Protein AF-A0A077HKR8-F1 (afdb_monomer_lite)

Radius of gyration: 16.17 Å; chains: 1; bounding box: 42×18×44 Å

Foldseek 3Di:
DDPVLVVVLVLLVVLLVLLVVLLVLLVVLVVDPQPPPCVVVSVVLNVLSVVLNVLSVVLSVCSPDPVCVVCVVVSVVSSVVSVVSSVVSVVSSVCSNCVRVD

pLDDT: mean 82.54, std 11.19, range [49.56, 94.06]

Sequence (102 aa):
MGSEFEEEINGIDTSIQTIEKLRAEVDEAMRGPIRAGLGDMVRELKKNIHLVISDLESLRHKISSSEAESNFTEAREQIALIDKKIEQIKIAVQSIKFSGLE

Secondary structure (DSSP, 8-state):
--HHHHHHHHHHHHHHHHHHHHHHHHHHHTTSTT-GGGHHHHHHHHHHHHHHHHHHHHHHHHHHSTTHHHHHHHHHHHHHHHHHHHHHHHHHHHHHHHTT--

Organism: NCBI:txid401472

Structure (mmCIF, N/CA/C/O backbone):
data_AF-A0A077HKR8-F1
#
_entry.id   AF-A0A077HKR8-F1
#
loop_
_atom_site.group_PDB
_atom_site.id
_atom_site.type_symbol
_atom_site.label_atom_id
_atom_site.label_alt_id
_atom_site.label_comp_id
_atom_site.label_asym_id
_atom_site.label_entity_id
_atom_site.label_seq_id
_atom_site.pdbx_PDB_ins_code
_atom_site.Cartn_x
_atom_site.Cartn_y
_atom_site.Cartn_z
_atom_site.occupancy
_atom_site.B_iso_or_equiv
_atom_site.auth_seq_id
_atom_site.auth_comp_id
_atom_site.auth_asym_id
_atom_site.auth_atom_id
_atom_site.pdbx_PDB_model_num
ATOM 1 N N . MET A 1 1 ? -16.686 5.195 20.712 1.00 54.19 1 MET A N 1
ATOM 2 C CA . MET A 1 1 ? -15.661 5.219 19.651 1.00 54.19 1 MET A CA 1
ATOM 3 C C . MET A 1 1 ? -14.831 6.474 19.861 1.00 54.19 1 MET A C 1
ATOM 5 O O . MET A 1 1 ? -15.364 7.566 19.726 1.00 54.19 1 MET A O 1
ATOM 9 N N . GLY A 1 2 ? -13.633 6.303 20.425 1.00 71.75 2 GLY A N 1
ATOM 10 C CA . GLY A 1 2 ? -12.767 7.388 20.905 1.00 71.75 2 GLY A CA 1
ATOM 11 C C . GLY A 1 2 ? -11.774 7.883 19.849 1.00 71.75 2 GLY A C 1
ATOM 12 O O . GLY A 1 2 ? -11.590 7.228 18.826 1.00 71.75 2 GLY A O 1
ATOM 13 N N . SER A 1 3 ? -11.118 9.012 20.135 1.00 78.50 3 SER A N 1
ATOM 14 C CA . SER A 1 3 ? -10.168 9.712 19.251 1.00 78.50 3 SER A CA 1
ATOM 15 C C . SER A 1 3 ? -9.042 8.831 18.698 1.00 78.50 3 SER A C 1
ATOM 17 O O . SER A 1 3 ? -8.615 9.030 17.569 1.00 78.50 3 SER A O 1
ATOM 19 N N . GLU A 1 4 ? -8.605 7.817 19.448 1.00 79.06 4 GLU A N 1
ATOM 20 C CA . GLU A 1 4 ? -7.538 6.895 19.024 1.00 79.06 4 GLU A CA 1
ATOM 21 C C . GLU A 1 4 ? -7.924 6.041 17.802 1.00 79.06 4 GLU A C 1
ATOM 23 O O . GLU A 1 4 ? -7.070 5.704 16.989 1.00 79.06 4 GLU A O 1
ATOM 28 N N . PHE A 1 5 ? -9.208 5.700 17.632 1.00 79.06 5 PHE A N 1
ATOM 29 C CA . PHE A 1 5 ? -9.662 4.960 16.447 1.00 79.06 5 PHE A CA 1
ATOM 30 C C . PHE A 1 5 ? -9.683 5.847 15.201 1.00 79.06 5 PHE A C 1
ATOM 32 O O . PHE A 1 5 ? -9.356 5.389 14.108 1.00 79.06 5 PHE A O 1
ATOM 39 N N . GLU A 1 6 ? -10.068 7.114 15.364 1.00 82.88 6 GLU A N 1
ATOM 40 C CA . GLU A 1 6 ? -10.069 8.090 14.273 1.00 82.88 6 GLU A CA 1
ATOM 41 C C . GLU A 1 6 ? -8.642 8.407 13.815 1.00 82.88 6 GLU A C 1
ATOM 43 O O . GLU A 1 6 ? -8.391 8.461 12.612 1.00 82.88 6 GLU A O 1
ATOM 48 N N . GLU A 1 7 ? -7.697 8.558 14.748 1.00 85.12 7 GLU A N 1
ATOM 49 C CA . GLU A 1 7 ? -6.270 8.716 14.436 1.00 85.12 7 GLU A CA 1
ATOM 50 C C . GLU A 1 7 ? -5.739 7.542 13.601 1.00 85.12 7 GLU A C 1
ATOM 52 O O . GLU A 1 7 ? -5.072 7.762 12.587 1.00 85.12 7 GLU A O 1
ATOM 57 N N . GLU A 1 8 ? -6.136 6.313 13.928 1.00 84.12 8 GLU A N 1
ATOM 58 C CA . GLU A 1 8 ? -5.633 5.121 13.241 1.00 84.12 8 GLU A CA 1
ATOM 59 C C . GLU A 1 8 ? -6.229 4.937 11.848 1.00 84.12 8 GLU A C 1
ATOM 61 O O . GLU A 1 8 ? -5.519 4.566 10.910 1.00 84.12 8 GLU A O 1
ATOM 66 N N . ILE A 1 9 ? -7.514 5.253 11.679 1.00 85.62 9 ILE A N 1
ATOM 67 C CA . ILE A 1 9 ? -8.145 5.295 10.356 1.00 85.62 9 ILE A CA 1
ATOM 68 C C . ILE A 1 9 ? -7.469 6.367 9.489 1.00 85.62 9 ILE A C 1
ATOM 70 O O . ILE A 1 9 ? -7.133 6.094 8.335 1.00 85.62 9 ILE A O 1
ATOM 74 N N . ASN A 1 10 ? -7.189 7.548 10.048 1.00 87.81 10 ASN A N 1
ATOM 75 C CA . ASN A 1 10 ? -6.471 8.612 9.342 1.00 87.81 10 ASN A CA 1
ATOM 76 C C . ASN A 1 10 ? -5.035 8.194 8.969 1.00 87.81 10 ASN A C 1
ATOM 78 O O . ASN A 1 10 ? -4.548 8.531 7.884 1.00 87.81 10 ASN A O 1
ATOM 82 N N . GLY A 1 11 ? -4.361 7.439 9.842 1.00 88.06 11 GLY A N 1
ATOM 83 C CA . GLY A 1 11 ? -3.053 6.844 9.572 1.00 88.06 11 GLY A CA 1
ATOM 84 C C . GLY A 1 11 ? -3.097 5.878 8.387 1.00 88.06 11 GLY A C 1
ATOM 85 O O . GLY A 1 11 ? -2.314 6.018 7.447 1.00 88.06 11 GLY A O 1
ATOM 86 N N . ILE A 1 12 ? -4.071 4.962 8.370 1.00 88.50 12 ILE A N 1
ATOM 87 C CA . ILE A 1 12 ? -4.283 4.029 7.253 1.00 88.50 12 ILE A CA 1
ATOM 88 C C . ILE A 1 12 ? -4.565 4.777 5.949 1.00 88.50 12 ILE A C 1
ATOM 90 O O . ILE A 1 12 ? -3.937 4.478 4.932 1.00 88.50 12 ILE A O 1
ATOM 94 N N . ASP A 1 13 ? -5.454 5.771 5.971 1.00 90.44 13 ASP A N 1
ATOM 95 C CA . ASP A 1 13 ? -5.784 6.570 4.788 1.00 90.44 13 ASP A CA 1
ATOM 96 C C . ASP A 1 13 ? -4.538 7.302 4.245 1.00 90.44 13 ASP A C 1
ATOM 98 O O . ASP A 1 13 ? -4.314 7.356 3.032 1.00 90.44 13 ASP A O 1
ATOM 102 N N . THR A 1 14 ? -3.660 7.787 5.129 1.00 91.31 14 THR A N 1
ATOM 103 C CA . THR A 1 14 ? -2.370 8.391 4.752 1.00 91.31 14 THR A CA 1
ATOM 104 C C . THR A 1 14 ? -1.420 7.375 4.108 1.00 91.31 14 THR A C 1
ATOM 106 O O . THR A 1 14 ? -0.768 7.674 3.095 1.00 91.31 14 THR A O 1
ATOM 109 N N . SER A 1 15 ? -1.347 6.158 4.650 1.00 90.81 15 SER A N 1
ATOM 110 C CA . SER A 1 15 ? -0.539 5.074 4.083 1.00 90.81 15 SER A CA 1
ATOM 111 C C . SER A 1 15 ? -1.066 4.629 2.713 1.00 90.81 15 SER A C 1
ATOM 113 O O . SER A 1 15 ? -0.261 4.437 1.797 1.00 90.81 15 SER A O 1
ATOM 115 N N . ILE A 1 16 ? -2.393 4.581 2.513 1.00 91.38 16 ILE A N 1
ATOM 116 C CA . ILE A 1 16 ? -3.028 4.317 1.207 1.00 91.38 16 ILE A CA 1
ATOM 117 C C . ILE A 1 16 ? -2.616 5.387 0.187 1.00 91.38 16 ILE A C 1
ATOM 119 O O . ILE A 1 16 ? -2.090 5.066 -0.880 1.00 91.38 16 ILE A O 1
ATOM 123 N N . GLN A 1 17 ? -2.757 6.670 0.528 1.00 92.31 17 GLN A N 1
ATOM 124 C CA . GLN A 1 17 ? -2.348 7.759 -0.368 1.00 92.31 17 GLN A CA 1
ATOM 125 C C . GLN A 1 17 ? -0.856 7.694 -0.723 1.00 92.31 17 GLN A C 1
ATOM 127 O O . GLN A 1 17 ? -0.457 8.012 -1.845 1.00 92.31 17 GLN A O 1
ATOM 132 N N . THR A 1 18 ? -0.012 7.295 0.230 1.00 93.31 18 THR A N 1
ATOM 133 C CA . THR A 1 18 ? 1.431 7.158 0.008 1.00 93.31 18 THR A CA 1
ATOM 134 C C . THR A 1 18 ? 1.735 6.037 -0.980 1.00 93.31 18 THR A C 1
ATOM 136 O O . THR A 1 18 ? 2.499 6.243 -1.926 1.00 93.31 18 THR A O 1
ATOM 139 N N . ILE A 1 19 ? 1.132 4.860 -0.802 1.00 92.62 19 ILE A N 1
ATOM 140 C CA . ILE A 1 19 ? 1.395 3.712 -1.674 1.00 92.62 19 ILE A CA 1
ATOM 141 C C . ILE A 1 19 ? 0.816 3.911 -3.084 1.00 92.62 19 ILE A C 1
ATOM 143 O O . ILE A 1 19 ? 1.433 3.491 -4.064 1.00 92.62 19 ILE A O 1
ATOM 147 N N . GLU A 1 20 ? -0.303 4.626 -3.221 1.00 92.50 20 GLU A N 1
ATOM 148 C CA . GLU A 1 20 ? -0.852 5.009 -4.526 1.00 92.50 20 GLU A CA 1
ATOM 149 C C . GLU A 1 20 ? 0.061 5.975 -5.289 1.00 92.50 20 GLU A C 1
ATOM 151 O O . GLU A 1 20 ? 0.267 5.805 -6.494 1.00 92.50 20 GLU A O 1
ATOM 156 N N . LYS A 1 21 ? 0.680 6.944 -4.600 1.00 93.44 21 LYS A N 1
ATOM 157 C CA . LYS A 1 21 ? 1.703 7.809 -5.213 1.00 93.44 21 LYS A CA 1
ATOM 158 C C . LYS A 1 21 ? 2.894 6.989 -5.705 1.00 93.44 21 LYS A C 1
ATOM 160 O O . LYS A 1 21 ? 3.316 7.155 -6.846 1.00 93.44 21 LYS A O 1
ATOM 165 N N . LEU A 1 22 ? 3.382 6.044 -4.897 1.00 91.69 22 LEU A N 1
ATOM 166 C CA . LEU A 1 22 ? 4.476 5.151 -5.297 1.00 91.69 22 LEU A CA 1
ATOM 167 C C . LEU A 1 22 ? 4.101 4.292 -6.508 1.00 91.69 22 LEU A C 1
ATOM 169 O O . LEU A 1 22 ? 4.915 4.114 -7.410 1.00 91.69 22 LEU A O 1
ATOM 173 N N . ARG A 1 23 ? 2.857 3.808 -6.581 1.00 91.81 23 ARG A N 1
ATOM 174 C CA . ARG A 1 23 ? 2.341 3.100 -7.759 1.00 91.81 23 ARG A CA 1
ATOM 175 C C . ARG A 1 23 ? 2.430 3.957 -9.020 1.00 91.81 23 ARG A C 1
ATOM 177 O O . ARG A 1 23 ? 2.929 3.475 -10.036 1.00 91.81 23 ARG A O 1
ATOM 184 N N . ALA A 1 24 ? 1.979 5.209 -8.947 1.00 90.44 24 ALA A N 1
ATOM 185 C CA . ALA A 1 24 ? 2.056 6.142 -10.067 1.00 90.44 24 ALA A CA 1
ATOM 186 C C . ALA A 1 24 ? 3.513 6.397 -10.484 1.00 90.44 24 ALA A C 1
ATOM 188 O O . ALA A 1 24 ? 3.827 6.340 -11.669 1.00 90.44 24 ALA A O 1
ATOM 189 N N . GLU A 1 25 ? 4.421 6.570 -9.521 1.00 88.31 25 GLU A N 1
ATOM 190 C CA . GLU A 1 25 ? 5.852 6.739 -9.790 1.00 88.31 25 GLU A CA 1
ATOM 191 C C . GLU A 1 25 ? 6.474 5.525 -10.501 1.00 88.31 25 GLU A C 1
ATOM 193 O O . GLU A 1 25 ? 7.299 5.695 -11.402 1.00 88.31 25 GLU A O 1
ATOM 198 N N . VAL A 1 26 ? 6.080 4.301 -10.132 1.00 86.44 26 VAL A N 1
ATOM 199 C CA . VAL A 1 26 ? 6.506 3.069 -10.821 1.00 86.44 26 VAL A CA 1
ATOM 200 C C . VAL A 1 26 ? 5.967 3.022 -12.249 1.00 86.44 26 VAL A C 1
ATOM 202 O O . VAL A 1 26 ? 6.692 2.652 -13.176 1.00 86.44 26 VAL A O 1
ATOM 205 N N . ASP A 1 27 ? 4.700 3.388 -12.444 1.00 86.25 27 ASP A N 1
ATOM 206 C CA . ASP A 1 27 ? 4.079 3.431 -13.767 1.00 86.25 27 ASP A CA 1
ATOM 207 C C . ASP A 1 27 ? 4.738 4.478 -14.675 1.00 86.25 27 ASP A C 1
ATOM 209 O O . ASP A 1 27 ? 4.988 4.197 -15.849 1.00 86.25 27 ASP A O 1
ATOM 213 N N . GLU A 1 28 ? 5.073 5.653 -14.141 1.00 84.12 28 GLU A N 1
ATOM 214 C CA . GLU A 1 28 ? 5.802 6.702 -14.858 1.00 84.12 28 GLU A CA 1
ATOM 215 C C . GLU A 1 28 ? 7.224 6.287 -15.203 1.00 84.12 28 GLU A C 1
ATOM 217 O O . GLU A 1 28 ? 7.648 6.461 -16.347 1.00 84.12 28 GLU A O 1
ATOM 222 N N . ALA A 1 29 ? 7.939 5.683 -14.248 1.00 75.38 29 ALA A N 1
ATOM 223 C CA . ALA A 1 29 ? 9.247 5.100 -14.494 1.00 75.38 29 ALA A CA 1
ATOM 224 C C . ALA A 1 29 ? 9.191 4.202 -15.743 1.00 75.38 29 ALA A C 1
ATOM 226 O O . ALA A 1 29 ? 9.957 4.404 -16.683 1.00 75.38 29 ALA A O 1
ATOM 227 N N . MET A 1 30 ? 8.216 3.300 -15.837 1.00 74.06 30 MET A N 1
ATOM 228 C CA . MET A 1 30 ? 8.089 2.359 -16.958 1.00 74.06 30 MET A CA 1
ATOM 229 C C . MET A 1 30 ? 7.794 2.960 -18.333 1.00 74.06 30 MET A C 1
ATOM 231 O O . MET A 1 30 ? 7.916 2.245 -19.325 1.00 74.06 30 MET A O 1
ATOM 235 N N . ARG A 1 31 ? 7.436 4.244 -18.433 1.00 76.25 31 ARG A N 1
ATOM 236 C CA . ARG A 1 31 ? 7.187 4.902 -19.728 1.00 76.25 31 ARG A CA 1
ATOM 237 C C . ARG A 1 31 ? 8.472 5.315 -20.461 1.00 76.25 31 ARG A C 1
ATOM 239 O O . ARG A 1 31 ? 8.394 5.742 -21.608 1.00 76.25 31 ARG A O 1
ATOM 246 N N . GLY A 1 32 ? 9.644 5.199 -19.827 1.00 67.88 32 GLY A N 1
ATOM 247 C CA . GLY A 1 32 ? 10.935 5.567 -20.420 1.00 67.88 32 GLY A CA 1
ATOM 248 C C . GLY A 1 32 ? 11.584 4.469 -21.290 1.00 67.88 32 GLY A C 1
ATOM 249 O O . GLY A 1 32 ? 11.402 3.283 -21.018 1.00 67.88 32 GLY A O 1
ATOM 250 N N .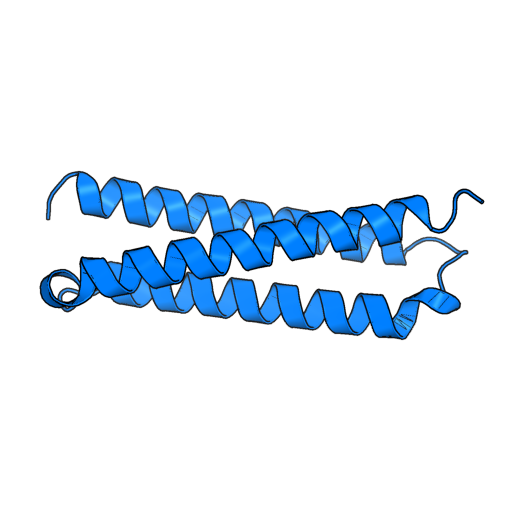 PRO A 1 33 ? 12.411 4.836 -22.292 1.00 61.97 33 PRO A N 1
ATOM 251 C CA . PRO A 1 33 ? 12.995 3.896 -23.262 1.00 61.97 33 PRO A CA 1
ATOM 252 C C . PRO A 1 33 ? 14.080 2.944 -22.703 1.00 61.97 33 PRO A C 1
ATOM 254 O O . PRO A 1 33 ? 14.431 1.976 -23.369 1.00 61.97 33 PRO A O 1
ATOM 257 N N . ILE A 1 34 ? 14.596 3.165 -21.485 1.00 56.91 34 ILE A N 1
ATOM 258 C CA . ILE A 1 34 ? 15.789 2.483 -20.919 1.00 56.91 34 ILE A CA 1
ATOM 259 C C . ILE A 1 34 ? 15.420 1.293 -19.994 1.00 56.91 34 ILE A C 1
ATOM 261 O O . ILE A 1 34 ? 16.143 0.970 -19.061 1.00 56.91 34 ILE A O 1
ATOM 265 N N . ARG A 1 35 ? 14.258 0.635 -20.151 1.00 64.75 35 ARG A N 1
ATOM 266 C CA . ARG A 1 35 ? 13.725 -0.232 -19.061 1.00 64.75 35 ARG A CA 1
ATOM 267 C C . ARG A 1 35 ? 13.450 -1.694 -19.371 1.00 64.75 35 ARG A C 1
ATOM 269 O O . ARG A 1 35 ? 12.942 -2.400 -18.503 1.00 64.75 35 ARG A O 1
ATOM 276 N N . ALA A 1 36 ? 13.859 -2.189 -20.537 1.00 61.25 36 ALA A N 1
ATOM 277 C CA . ALA A 1 36 ? 13.720 -3.609 -20.874 1.00 61.25 36 ALA A CA 1
ATOM 278 C C . ALA A 1 36 ? 14.392 -4.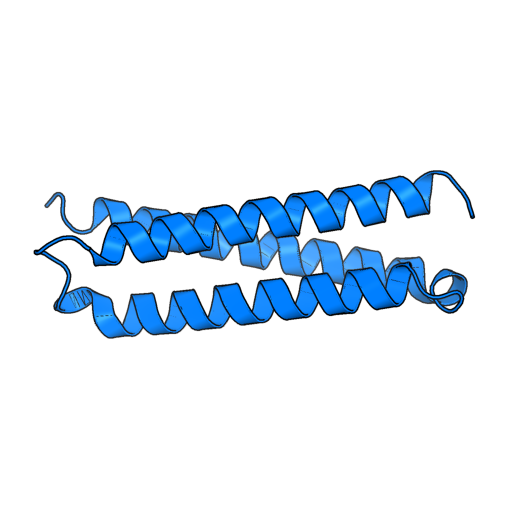548 -19.841 1.00 61.25 36 ALA A C 1
ATOM 280 O O . ALA A 1 36 ? 13.891 -5.644 -19.609 1.00 61.25 36 ALA A O 1
ATOM 281 N N . GLY A 1 37 ? 15.460 -4.098 -19.165 1.00 69.06 37 GLY A N 1
ATOM 282 C CA . GLY A 1 37 ? 16.163 -4.864 -18.124 1.00 69.06 37 GLY A CA 1
ATOM 283 C C . GLY A 1 37 ? 15.531 -4.840 -16.724 1.00 69.06 37 GLY A C 1
ATOM 284 O O . GLY A 1 37 ? 15.936 -5.618 -15.870 1.00 69.06 37 GLY A O 1
ATOM 285 N N . LEU A 1 38 ? 14.533 -3.983 -16.473 1.00 77.12 38 LEU A N 1
ATOM 286 C CA . LEU A 1 38 ? 13.883 -3.837 -15.157 1.00 77.12 38 LEU A CA 1
ATOM 287 C C . LEU A 1 38 ? 12.503 -4.513 -15.089 1.00 77.12 38 LEU A C 1
ATOM 289 O O . LEU A 1 38 ? 11.800 -4.384 -14.088 1.00 77.12 38 LEU A O 1
ATOM 293 N N . GLY A 1 39 ? 12.095 -5.221 -16.148 1.00 79.62 39 GLY A N 1
ATOM 294 C CA . GLY A 1 39 ? 10.735 -5.741 -16.311 1.00 79.62 39 GLY A CA 1
ATOM 295 C C . GLY A 1 39 ? 10.255 -6.634 -15.162 1.00 79.62 39 GLY A C 1
ATOM 296 O O . GLY A 1 39 ? 9.143 -6.437 -14.670 1.00 79.62 39 GLY A O 1
ATOM 297 N N . ASP A 1 40 ? 11.091 -7.568 -14.702 1.00 82.69 40 ASP A N 1
ATOM 298 C CA . ASP A 1 40 ? 10.732 -8.486 -13.613 1.00 82.69 40 ASP A CA 1
ATOM 299 C C . ASP A 1 40 ? 10.702 -7.780 -12.255 1.00 82.69 40 ASP A C 1
ATOM 301 O O . ASP A 1 40 ? 9.721 -7.911 -11.522 1.00 82.69 40 ASP A O 1
ATOM 305 N N . MET A 1 41 ? 11.704 -6.943 -11.968 1.00 83.06 41 MET A N 1
ATOM 306 C CA . MET A 1 41 ? 11.764 -6.143 -10.739 1.00 83.06 41 MET A CA 1
ATOM 307 C C . MET A 1 41 ? 10.549 -5.218 -10.612 1.00 83.06 41 MET A C 1
ATOM 309 O O . MET A 1 41 ? 9.939 -5.110 -9.552 1.00 83.06 41 MET A O 1
ATOM 313 N N . VAL A 1 42 ? 10.144 -4.578 -11.709 1.00 85.44 42 VAL A N 1
ATOM 314 C CA . VAL A 1 42 ? 8.976 -3.695 -11.713 1.00 85.44 42 VAL A CA 1
ATOM 315 C C . VAL A 1 42 ? 7.677 -4.487 -11.597 1.00 85.44 42 VAL A C 1
ATOM 317 O O . VAL A 1 42 ? 6.755 -4.055 -10.905 1.00 85.44 42 VAL A O 1
ATOM 320 N N . ARG A 1 43 ? 7.575 -5.651 -12.247 1.00 86.44 43 ARG A N 1
ATOM 321 C CA . ARG A 1 43 ? 6.402 -6.523 -12.114 1.00 86.44 43 ARG A CA 1
ATOM 322 C C . ARG A 1 43 ? 6.225 -6.984 -10.668 1.00 86.44 43 ARG A C 1
ATOM 324 O O . ARG A 1 43 ? 5.108 -6.940 -10.154 1.00 86.44 43 ARG A O 1
ATOM 331 N N . GLU A 1 44 ? 7.311 -7.383 -10.016 1.00 89.69 44 GLU A N 1
ATOM 332 C CA . GLU A 1 44 ? 7.311 -7.752 -8.603 1.00 89.69 44 GLU A CA 1
ATOM 333 C C . GLU A 1 44 ? 6.947 -6.561 -7.710 1.00 89.69 44 GLU A C 1
ATOM 335 O O . GLU A 1 44 ? 6.069 -6.677 -6.856 1.00 89.69 44 GLU A O 1
ATOM 340 N N . LEU A 1 45 ? 7.515 -5.381 -7.971 1.00 89.62 45 LEU A N 1
ATOM 341 C CA . LEU A 1 45 ? 7.193 -4.168 -7.222 1.00 89.62 45 LEU A CA 1
ATOM 342 C C . LEU A 1 45 ? 5.712 -3.785 -7.340 1.00 89.62 45 LEU A C 1
ATOM 344 O O . LEU A 1 45 ? 5.074 -3.477 -6.336 1.00 89.62 45 LEU A O 1
ATOM 348 N N . LYS A 1 46 ? 5.130 -3.872 -8.541 1.00 90.38 46 LYS A N 1
ATOM 349 C CA . LYS A 1 46 ? 3.692 -3.646 -8.762 1.00 90.38 46 LYS A CA 1
ATOM 350 C C . LYS A 1 46 ? 2.829 -4.639 -7.991 1.00 90.38 46 LYS A C 1
ATOM 352 O O . LYS A 1 46 ? 1.814 -4.244 -7.421 1.00 90.38 46 LYS A O 1
ATOM 357 N N . LYS A 1 47 ? 3.233 -5.912 -7.950 1.00 92.44 47 LYS A N 1
ATOM 358 C CA . LYS A 1 47 ? 2.552 -6.936 -7.150 1.00 92.44 47 LYS A CA 1
ATOM 359 C C . LYS A 1 47 ? 2.611 -6.589 -5.660 1.00 92.44 47 LYS A C 1
ATOM 361 O O . LYS A 1 47 ? 1.579 -6.629 -5.002 1.00 92.44 47 LYS A O 1
ATOM 366 N N . ASN A 1 48 ? 3.776 -6.196 -5.148 1.00 92.81 48 ASN A N 1
ATOM 367 C CA . ASN A 1 48 ? 3.950 -5.832 -3.739 1.00 92.81 48 ASN A CA 1
ATOM 368 C C . ASN A 1 48 ? 3.124 -4.597 -3.356 1.00 92.81 48 ASN A C 1
ATOM 370 O O . ASN A 1 48 ? 2.446 -4.611 -2.334 1.00 92.81 48 ASN A O 1
ATOM 374 N N . ILE A 1 49 ? 3.107 -3.571 -4.211 1.00 92.50 49 ILE A N 1
ATOM 375 C CA . ILE A 1 49 ? 2.248 -2.387 -4.068 1.00 92.50 49 ILE A CA 1
ATOM 376 C C . ILE A 1 49 ? 0.769 -2.786 -4.000 1.00 92.50 49 ILE A C 1
ATOM 378 O O . ILE A 1 49 ? 0.049 -2.323 -3.121 1.00 92.50 49 ILE A O 1
ATOM 382 N N . HIS A 1 50 ? 0.314 -3.665 -4.897 1.00 93.19 50 HIS A N 1
ATOM 383 C CA . HIS A 1 50 ? -1.076 -4.120 -4.911 1.00 93.19 50 HIS A CA 1
ATOM 384 C C . HIS A 1 50 ? -1.454 -4.888 -3.638 1.00 93.19 50 HIS A C 1
ATOM 386 O O . HIS A 1 50 ? -2.520 -4.648 -3.077 1.00 93.19 50 HIS A O 1
ATOM 392 N N . LEU A 1 51 ? -0.568 -5.765 -3.155 1.00 93.81 51 LEU A N 1
ATOM 393 C CA . LEU A 1 51 ? -0.773 -6.483 -1.895 1.00 93.81 51 LEU A CA 1
ATOM 394 C C . LEU A 1 51 ? -0.861 -5.520 -0.706 1.00 93.81 51 LEU A C 1
ATOM 396 O O . LEU A 1 51 ? -1.743 -5.676 0.126 1.00 93.81 51 LEU A O 1
ATOM 400 N N . VAL A 1 52 ? -0.003 -4.497 -0.651 1.00 93.75 52 VAL A N 1
ATOM 401 C CA . VAL A 1 52 ? -0.043 -3.485 0.417 1.00 93.75 52 VAL A CA 1
ATOM 402 C C . VAL A 1 52 ? -1.344 -2.681 0.396 1.00 93.75 52 VAL A C 1
ATOM 404 O O . VAL A 1 52 ? -1.924 -2.461 1.454 1.00 93.75 52 VAL A O 1
ATOM 407 N N . ILE A 1 53 ? -1.832 -2.275 -0.782 1.00 92.94 53 ILE A N 1
ATOM 408 C CA . ILE A 1 53 ? -3.133 -1.594 -0.904 1.00 92.94 53 ILE A CA 1
ATOM 409 C C . ILE A 1 53 ? -4.251 -2.499 -0.373 1.00 92.94 53 ILE A C 1
ATOM 411 O O . ILE A 1 53 ? -5.042 -2.068 0.460 1.00 92.94 53 ILE A O 1
ATOM 415 N N . SER A 1 54 ? -4.269 -3.767 -0.790 1.00 92.75 54 SER A N 1
ATOM 416 C CA . SER A 1 54 ? -5.273 -4.729 -0.330 1.00 92.75 54 SER A CA 1
ATOM 417 C C . SER A 1 54 ? -5.208 -4.976 1.183 1.00 92.75 54 SER A C 1
ATOM 419 O O . SER A 1 54 ? -6.256 -5.095 1.819 1.00 92.75 54 SER A O 1
ATOM 421 N N . ASP A 1 55 ? -4.004 -5.056 1.763 1.00 92.19 55 ASP A N 1
ATOM 422 C CA . ASP A 1 55 ? -3.801 -5.205 3.209 1.00 92.19 55 ASP A CA 1
ATOM 423 C C . ASP A 1 55 ? -4.366 -3.980 3.958 1.00 92.19 55 ASP A C 1
ATOM 425 O O . ASP A 1 55 ? -5.093 -4.143 4.938 1.00 92.19 55 ASP A O 1
ATOM 429 N N . LEU A 1 56 ? -4.095 -2.760 3.471 1.00 91.31 56 LEU A N 1
ATOM 430 C CA . LEU A 1 56 ? -4.587 -1.508 4.063 1.00 91.31 56 LEU A CA 1
ATOM 431 C C . LEU A 1 56 ? -6.108 -1.370 3.971 1.00 91.31 56 LEU A C 1
ATOM 433 O O . LEU A 1 56 ? -6.742 -0.993 4.952 1.00 91.31 56 LEU A O 1
ATOM 437 N N . GLU A 1 57 ? -6.712 -1.695 2.828 1.00 91.38 57 GLU A N 1
ATOM 438 C CA . GLU A 1 57 ? -8.170 -1.654 2.652 1.00 91.38 57 GLU A CA 1
ATOM 439 C C . GLU A 1 57 ? -8.879 -2.657 3.571 1.00 91.38 57 GLU A C 1
ATOM 441 O O . GLU A 1 57 ? -9.874 -2.323 4.220 1.00 91.38 57 GLU A O 1
ATOM 446 N N . SER A 1 58 ? -8.335 -3.874 3.674 1.00 89.75 58 SER A N 1
ATOM 447 C CA . SER A 1 58 ? -8.829 -4.905 4.590 1.00 89.75 58 SER A CA 1
ATOM 448 C C . SER A 1 58 ? -8.735 -4.442 6.043 1.00 89.75 58 SER A C 1
ATOM 450 O O . SER A 1 58 ? -9.690 -4.575 6.811 1.00 89.75 58 SER A O 1
ATOM 452 N N . LEU A 1 59 ? -7.610 -3.830 6.415 1.00 88.06 59 LEU A N 1
ATOM 453 C CA . LEU A 1 59 ? -7.384 -3.304 7.754 1.00 88.06 59 LEU A CA 1
ATOM 454 C C . LEU A 1 59 ? -8.324 -2.141 8.081 1.00 88.06 59 LEU A C 1
ATOM 456 O O . LEU A 1 59 ? -8.948 -2.133 9.140 1.00 88.06 59 LEU A O 1
ATOM 460 N N . ARG A 1 60 ? -8.510 -1.215 7.136 1.00 88.12 60 ARG A N 1
ATOM 461 C CA . ARG A 1 60 ? -9.474 -0.116 7.238 1.00 88.12 60 ARG A CA 1
ATOM 462 C C . ARG A 1 60 ? -10.883 -0.640 7.482 1.00 88.12 60 ARG A C 1
ATOM 464 O O . ARG A 1 60 ? -11.576 -0.144 8.367 1.00 88.12 60 ARG A O 1
ATOM 471 N N . HIS A 1 61 ? -11.300 -1.659 6.729 1.00 87.00 61 HIS A N 1
ATOM 472 C CA . HIS A 1 61 ? -12.610 -2.284 6.894 1.00 87.00 61 HIS A CA 1
ATOM 473 C C . HIS A 1 61 ? -12.752 -2.957 8.266 1.00 87.00 61 HIS A C 1
ATOM 475 O O . HIS A 1 61 ? -13.770 -2.771 8.930 1.00 87.00 61 HIS A O 1
ATOM 481 N N . LYS A 1 62 ? -11.729 -3.693 8.723 1.00 83.94 62 LYS A N 1
ATOM 482 C CA . LYS A 1 62 ? -11.717 -4.323 10.053 1.00 83.94 62 LYS A CA 1
ATOM 483 C C . LYS A 1 62 ? -11.870 -3.292 11.169 1.00 83.94 62 LYS A C 1
ATOM 485 O O . LYS A 1 62 ? -12.751 -3.466 12.004 1.00 83.94 62 LYS A O 1
ATOM 490 N N . ILE A 1 63 ? -11.079 -2.214 11.149 1.00 80.69 63 ILE A N 1
ATOM 491 C CA . ILE A 1 63 ? -11.126 -1.153 12.173 1.00 80.69 63 ILE A CA 1
ATOM 492 C C . ILE A 1 63 ? -12.448 -0.372 12.125 1.00 80.69 63 ILE A C 1
ATOM 494 O O . ILE A 1 63 ? -12.971 0.026 13.161 1.00 80.69 63 ILE A O 1
ATOM 498 N N . SER A 1 64 ? -13.016 -0.178 10.932 1.00 79.19 64 SER A N 1
ATOM 499 C CA . SER A 1 64 ? -14.298 0.523 10.765 1.00 79.19 64 SER A CA 1
ATOM 500 C C . SER A 1 64 ? -15.509 -0.328 11.170 1.00 79.19 64 SER A C 1
ATOM 502 O O . SER A 1 64 ? -16.597 0.210 11.377 1.00 79.19 64 SER A O 1
ATOM 504 N N . SER A 1 65 ? -15.356 -1.652 11.260 1.00 78.38 65 SER A N 1
ATOM 505 C CA . SER A 1 65 ? -16.406 -2.552 11.736 1.00 78.38 65 SER A CA 1
ATOM 506 C C . SER A 1 65 ? -16.450 -2.569 13.269 1.00 78.38 65 SER A C 1
ATOM 508 O O . SER A 1 65 ? -15.419 -2.487 13.931 1.00 78.38 65 SER A O 1
ATOM 510 N N . SER A 1 66 ? -17.635 -2.713 13.866 1.00 61.16 66 SER A N 1
ATOM 511 C CA . SER A 1 66 ? -17.832 -2.737 15.327 1.00 61.16 66 SER A CA 1
ATOM 512 C C . SER A 1 66 ? -17.122 -3.890 16.062 1.00 61.16 66 SER A C 1
ATOM 514 O O . SER A 1 66 ? -17.181 -3.953 17.285 1.00 61.16 66 SER A O 1
ATOM 516 N N . GLU A 1 67 ? -16.458 -4.799 15.341 1.00 58.94 67 GLU A N 1
ATOM 517 C CA . GLU A 1 67 ? -15.594 -5.858 15.885 1.00 58.94 67 GLU A CA 1
ATOM 518 C C . GLU A 1 67 ? -14.182 -5.349 16.252 1.00 58.94 67 GLU A C 1
ATOM 520 O O . GLU A 1 67 ? -13.406 -6.056 16.893 1.00 58.94 67 GLU A O 1
ATOM 525 N N . ALA A 1 68 ? -13.836 -4.110 15.884 1.00 59.38 68 ALA A N 1
ATOM 526 C CA . ALA A 1 68 ? -12.503 -3.538 16.065 1.00 59.38 68 ALA A CA 1
ATOM 527 C C . ALA A 1 68 ? -12.084 -3.316 17.525 1.00 59.38 68 ALA A C 1
ATOM 529 O O . ALA A 1 68 ? -10.888 -3.336 17.816 1.00 59.38 68 ALA A O 1
ATOM 530 N N . GLU A 1 69 ? -13.032 -3.120 18.449 1.00 61.38 69 GLU A N 1
ATOM 531 C CA . GLU A 1 69 ? -12.705 -2.841 19.855 1.00 61.38 69 GLU A CA 1
ATOM 532 C C . GLU A 1 69 ? -11.946 -3.998 20.529 1.00 61.38 69 GLU A C 1
ATOM 534 O O . GLU A 1 69 ? -11.112 -3.730 21.392 1.00 61.38 69 GLU A O 1
ATOM 539 N N . SER A 1 70 ? -12.135 -5.261 20.112 1.00 62.72 70 SER A N 1
ATOM 540 C CA . SER A 1 70 ? -11.364 -6.383 20.679 1.00 62.72 70 SER A CA 1
ATOM 541 C C . SER A 1 70 ? -9.991 -6.590 20.032 1.00 62.72 70 SER A C 1
ATOM 543 O O . SER A 1 70 ? -9.132 -7.214 20.649 1.00 62.72 70 SER A O 1
ATOM 545 N N . ASN A 1 71 ? -9.770 -6.074 18.816 1.00 68.94 71 ASN A N 1
ATOM 546 C CA . ASN A 1 71 ? -8.594 -6.386 17.988 1.00 68.94 71 ASN A CA 1
ATOM 547 C C . ASN A 1 71 ? -7.762 -5.144 17.612 1.00 68.94 71 ASN A C 1
ATOM 549 O O . ASN A 1 71 ? -6.927 -5.199 16.709 1.00 68.94 71 ASN A O 1
ATOM 553 N N . PHE A 1 72 ? -7.949 -4.017 18.306 1.00 75.50 72 PHE A N 1
ATOM 554 C CA . PHE A 1 72 ? -7.247 -2.761 18.015 1.00 75.50 72 PHE A CA 1
ATOM 555 C C . PHE A 1 72 ? -5.714 -2.878 18.130 1.00 75.50 72 PHE A C 1
ATOM 557 O O . PHE A 1 72 ? -4.978 -2.321 17.317 1.00 75.50 72 PHE A O 1
ATOM 564 N N . THR A 1 73 ? -5.211 -3.665 19.087 1.00 79.88 73 THR A N 1
ATOM 565 C CA . THR A 1 73 ? -3.771 -3.950 19.218 1.00 79.88 73 THR A CA 1
ATOM 566 C C . THR A 1 73 ? -3.227 -4.722 18.017 1.00 79.88 73 THR A C 1
ATOM 568 O O . THR A 1 73 ? -2.191 -4.352 17.471 1.00 79.88 73 THR A O 1
ATOM 571 N N . GLU A 1 74 ? -3.947 -5.748 17.559 1.00 82.75 74 GLU A N 1
ATOM 572 C CA . GLU A 1 74 ? -3.567 -6.525 16.373 1.00 82.75 74 GLU A CA 1
ATOM 573 C C . GLU A 1 74 ? -3.568 -5.640 15.119 1.00 82.75 74 GLU A C 1
ATOM 575 O O . GLU A 1 74 ? -2.670 -5.721 14.280 1.00 82.75 74 GLU A O 1
ATOM 580 N N . ALA A 1 75 ? -4.546 -4.737 15.016 1.00 80.50 75 ALA A N 1
ATOM 581 C CA . ALA A 1 75 ? -4.618 -3.784 13.923 1.00 80.50 75 ALA A CA 1
ATOM 582 C C . ALA A 1 75 ? -3.402 -2.841 13.904 1.00 80.50 75 ALA A C 1
ATOM 584 O O . ALA A 1 75 ? -2.791 -2.664 12.852 1.00 80.50 75 ALA A O 1
ATOM 585 N N . ARG A 1 76 ? -2.983 -2.310 15.062 1.00 82.69 76 ARG A N 1
ATOM 586 C CA . ARG A 1 76 ? -1.763 -1.488 15.187 1.00 82.69 76 ARG A CA 1
ATOM 587 C C . ARG A 1 76 ? -0.499 -2.234 14.764 1.00 82.69 76 ARG A C 1
ATOM 589 O O . ARG A 1 76 ? 0.344 -1.672 14.065 1.00 82.69 76 ARG A O 1
ATOM 596 N N . GLU A 1 77 ? -0.361 -3.500 15.150 1.00 86.75 77 GLU A N 1
ATOM 597 C CA . GLU A 1 77 ? 0.774 -4.326 14.724 1.00 86.75 77 GLU A CA 1
ATOM 598 C C . GLU A 1 77 ? 0.784 -4.533 13.202 1.00 86.75 77 GLU A C 1
ATOM 600 O O . GLU A 1 77 ? 1.840 -4.436 12.569 1.00 86.75 77 GLU A O 1
ATOM 605 N N . GLN A 1 78 ? -0.389 -4.743 12.595 1.00 86.31 78 GLN A N 1
ATOM 606 C CA . GLN A 1 78 ? -0.529 -4.850 11.141 1.00 86.31 78 GLN A CA 1
ATOM 607 C C . GLN A 1 78 ? -0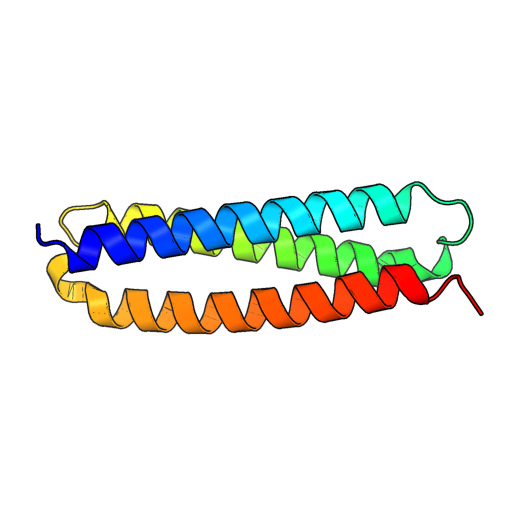.167 -3.538 10.428 1.00 86.31 78 GLN A C 1
ATOM 609 O O . GLN A 1 78 ? 0.558 -3.595 9.434 1.00 86.31 78 GLN A O 1
ATOM 614 N N . ILE A 1 79 ? -0.571 -2.370 10.953 1.00 86.38 79 ILE A N 1
ATOM 615 C CA . ILE A 1 79 ? -0.164 -1.053 10.418 1.00 86.38 79 ILE A CA 1
ATOM 616 C C . ILE A 1 79 ? 1.365 -0.937 10.407 1.00 86.38 79 ILE A C 1
ATOM 618 O O . ILE A 1 79 ? 1.956 -0.685 9.360 1.00 86.38 79 ILE A O 1
ATOM 622 N N . ALA A 1 80 ? 2.027 -1.216 11.534 1.00 88.31 80 ALA A N 1
ATOM 623 C CA . ALA A 1 80 ? 3.482 -1.094 11.637 1.00 88.31 80 ALA A CA 1
ATOM 624 C C . ALA A 1 80 ? 4.236 -2.035 10.675 1.00 88.31 80 ALA A C 1
ATOM 626 O O . ALA A 1 80 ? 5.312 -1.700 10.166 1.00 88.31 80 ALA A O 1
ATOM 627 N N . LEU A 1 81 ? 3.696 -3.230 10.418 1.00 90.62 81 LEU A N 1
ATOM 628 C CA . LEU A 1 81 ? 4.240 -4.148 9.415 1.00 90.62 81 LEU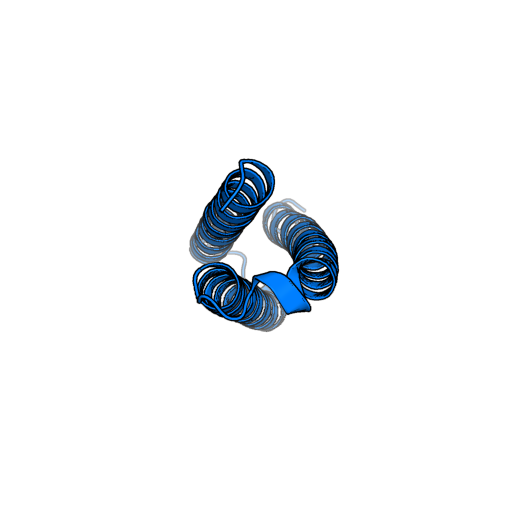 A CA 1
ATOM 629 C C . LEU A 1 81 ? 4.044 -3.615 7.993 1.00 90.62 81 LEU A C 1
ATOM 631 O O . LEU A 1 81 ? 4.954 -3.735 7.169 1.00 90.62 81 LEU A O 1
ATOM 635 N N . 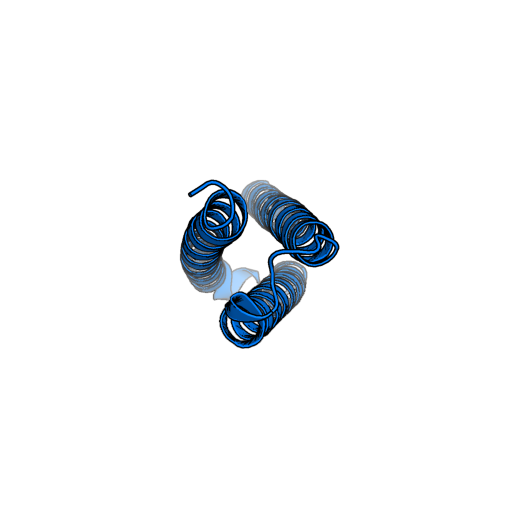ILE A 1 82 ? 2.887 -3.023 7.703 1.00 91.12 82 ILE A N 1
ATOM 636 C CA . ILE A 1 82 ? 2.604 -2.412 6.406 1.00 91.12 82 ILE A CA 1
ATOM 637 C C . ILE A 1 82 ? 3.514 -1.206 6.161 1.00 91.12 82 ILE A C 1
ATOM 639 O O . ILE A 1 82 ? 4.104 -1.119 5.085 1.00 91.12 82 ILE A O 1
ATOM 643 N N . ASP A 1 83 ? 3.723 -0.337 7.146 1.00 89.25 83 ASP A N 1
ATOM 644 C CA . ASP A 1 83 ? 4.605 0.825 7.001 1.00 89.25 83 ASP A CA 1
ATOM 645 C C . ASP A 1 83 ? 6.040 0.406 6.656 1.00 89.25 83 ASP A C 1
ATOM 647 O O . ASP A 1 83 ? 6.671 0.983 5.768 1.00 89.25 83 ASP A O 1
ATOM 651 N N . LYS A 1 84 ? 6.540 -0.683 7.257 1.00 92.81 84 LYS A N 1
ATOM 652 C CA . LYS A 1 84 ? 7.835 -1.271 6.872 1.00 92.81 84 LYS A CA 1
ATOM 653 C C . LYS A 1 84 ? 7.853 -1.742 5.416 1.00 92.81 84 LYS A C 1
ATOM 655 O O . LYS A 1 84 ? 8.851 -1.527 4.728 1.00 92.81 84 LYS A O 1
ATOM 660 N N . LYS A 1 85 ? 6.772 -2.367 4.929 1.00 93.12 85 LYS A N 1
ATOM 661 C CA . LYS A 1 85 ? 6.649 -2.751 3.510 1.00 93.12 85 LYS A CA 1
ATOM 662 C C . LYS A 1 85 ? 6.632 -1.513 2.607 1.00 93.12 85 LYS A C 1
ATOM 664 O O . LYS A 1 85 ? 7.279 -1.525 1.563 1.00 93.12 85 LYS A O 1
ATOM 669 N N . ILE A 1 86 ? 5.942 -0.440 3.003 1.00 92.12 86 ILE A N 1
ATOM 670 C CA . ILE A 1 86 ? 5.912 0.830 2.261 1.00 92.12 86 ILE A CA 1
ATOM 671 C C . ILE A 1 86 ? 7.323 1.419 2.154 1.00 92.12 86 ILE A C 1
ATOM 673 O O . ILE A 1 86 ? 7.724 1.812 1.061 1.00 92.12 86 ILE A O 1
ATOM 677 N N . GLU A 1 87 ? 8.106 1.431 3.235 1.00 94.06 87 GLU A N 1
ATOM 678 C CA . GLU A 1 87 ? 9.498 1.907 3.198 1.00 94.06 87 GLU A CA 1
ATOM 679 C C . GLU A 1 87 ? 10.385 1.068 2.267 1.00 94.06 87 GLU A C 1
ATOM 681 O O . GLU A 1 87 ? 11.148 1.613 1.468 1.00 94.06 87 GLU A O 1
ATOM 686 N N . GLN A 1 88 ? 10.240 -0.260 2.280 1.00 93.12 88 GLN A N 1
ATOM 687 C CA . GLN A 1 88 ? 10.946 -1.129 1.330 1.00 93.12 88 GLN A CA 1
ATOM 688 C C . GLN A 1 88 ? 10.560 -0.825 -0.124 1.00 93.12 88 GLN A C 1
ATOM 690 O O . GLN A 1 88 ? 11.422 -0.780 -1.004 1.00 93.12 88 GLN A O 1
ATOM 695 N N . ILE A 1 89 ? 9.274 -0.565 -0.377 1.00 92.06 89 ILE A N 1
ATOM 696 C CA . ILE A 1 89 ? 8.775 -0.168 -1.696 1.00 92.06 89 ILE A CA 1
ATOM 697 C C . ILE A 1 89 ? 9.357 1.189 -2.101 1.00 92.06 89 ILE A C 1
ATOM 699 O O . ILE A 1 89 ? 9.830 1.308 -3.227 1.00 92.06 89 ILE A O 1
ATOM 703 N N . LYS A 1 90 ? 9.407 2.188 -1.207 1.00 91.44 90 LYS A N 1
ATOM 704 C CA . LYS A 1 90 ? 10.036 3.496 -1.483 1.00 91.44 90 LYS A CA 1
ATOM 705 C C . LYS A 1 90 ? 11.480 3.339 -1.954 1.00 91.44 90 LYS A C 1
ATOM 707 O O . LYS A 1 90 ? 11.855 3.929 -2.967 1.00 91.44 90 LYS A O 1
ATOM 712 N N . ILE A 1 91 ? 12.266 2.513 -1.263 1.00 90.75 91 ILE A N 1
ATOM 713 C CA . ILE A 1 91 ? 13.661 2.233 -1.632 1.00 90.75 91 ILE A CA 1
ATOM 714 C C . ILE A 1 91 ? 13.729 1.593 -3.025 1.00 90.75 91 ILE A C 1
ATOM 716 O O . ILE A 1 91 ? 14.484 2.060 -3.876 1.00 90.75 91 ILE A O 1
ATOM 720 N N . ALA A 1 92 ? 12.901 0.581 -3.300 1.00 89.12 92 ALA A N 1
ATOM 721 C CA . ALA A 1 92 ? 12.871 -0.085 -4.603 1.00 89.12 92 ALA A CA 1
ATOM 722 C C . ALA A 1 92 ? 12.455 0.862 -5.747 1.00 89.12 92 ALA A C 1
ATOM 724 O O . ALA A 1 92 ? 13.053 0.832 -6.826 1.00 89.12 92 ALA A O 1
ATOM 725 N N . VAL A 1 93 ? 11.471 1.741 -5.512 1.00 87.88 93 VAL A N 1
ATOM 726 C CA . VAL A 1 93 ? 11.064 2.789 -6.465 1.00 87.88 93 VAL A CA 1
ATOM 727 C C . VAL A 1 93 ? 12.234 3.719 -6.774 1.00 87.88 93 VAL A C 1
ATOM 729 O O . VAL A 1 93 ? 12.482 4.020 -7.944 1.00 87.88 93 VAL A O 1
ATOM 732 N N . GLN A 1 94 ? 12.973 4.155 -5.750 1.00 87.25 94 GLN A N 1
ATOM 733 C CA . GLN A 1 94 ? 14.161 4.983 -5.941 1.00 87.25 94 GLN A CA 1
ATOM 734 C C . GLN A 1 94 ? 15.222 4.248 -6.758 1.00 87.25 94 GLN A C 1
ATOM 736 O O . GLN A 1 94 ? 15.685 4.802 -7.752 1.00 87.25 94 GLN A O 1
ATOM 741 N N . SER A 1 95 ? 15.550 2.996 -6.424 1.00 84.62 95 SER A N 1
ATOM 742 C CA . SER A 1 95 ? 16.502 2.200 -7.208 1.00 84.62 95 SER A CA 1
ATOM 743 C C . SER A 1 95 ? 16.111 2.178 -8.684 1.00 84.62 95 SER A C 1
ATOM 745 O O . SER A 1 95 ? 16.896 2.593 -9.525 1.00 84.62 95 SER A O 1
ATOM 747 N N . ILE A 1 96 ? 14.855 1.853 -9.001 1.00 80.38 96 ILE A N 1
ATOM 748 C CA . ILE A 1 96 ? 14.342 1.843 -10.378 1.00 80.38 96 ILE A CA 1
ATOM 749 C C . ILE A 1 96 ? 14.463 3.217 -11.052 1.00 80.38 96 ILE A C 1
ATOM 751 O O . ILE A 1 96 ? 14.760 3.290 -12.245 1.00 80.38 96 ILE A O 1
ATOM 755 N N . LYS A 1 97 ? 14.221 4.322 -10.340 1.00 77.06 97 LYS A N 1
ATOM 756 C CA . LYS A 1 97 ? 14.372 5.679 -10.890 1.00 77.06 97 LYS A CA 1
ATOM 757 C C . LYS A 1 97 ? 15.823 6.010 -11.246 1.00 77.06 97 LYS A C 1
ATOM 759 O O . LYS A 1 97 ? 16.035 6.632 -12.284 1.00 77.06 97 LYS A O 1
ATOM 764 N N . PHE A 1 98 ? 16.786 5.582 -10.431 1.00 74.12 98 PHE A N 1
ATOM 765 C CA . PHE A 1 98 ? 18.202 5.924 -10.598 1.00 74.12 98 PHE A CA 1
ATOM 766 C C . PHE A 1 98 ? 19.018 4.890 -11.395 1.00 74.12 98 PHE A C 1
ATOM 768 O O . PHE A 1 98 ? 20.056 5.251 -11.935 1.00 74.12 98 PHE A O 1
ATOM 775 N N . SER A 1 99 ? 18.537 3.653 -11.580 1.00 68.31 99 SER A N 1
ATOM 776 C CA . SER A 1 99 ? 19.228 2.601 -12.356 1.00 68.31 99 SER A CA 1
ATOM 777 C C . SER A 1 99 ? 19.422 2.900 -13.854 1.00 68.31 99 SER A C 1
ATOM 779 O O . SER A 1 99 ? 20.062 2.116 -14.541 1.00 68.31 99 SER A O 1
ATOM 781 N N . GLY A 1 100 ? 18.845 3.981 -14.387 1.00 55.22 100 GLY A N 1
ATOM 782 C CA . GLY A 1 100 ? 19.009 4.407 -15.785 1.00 55.22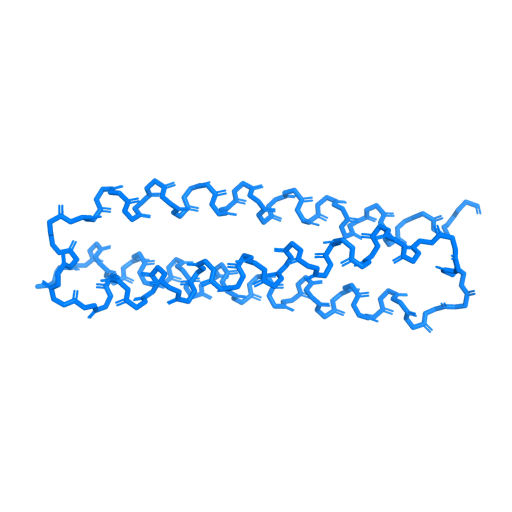 100 GLY A CA 1
ATOM 783 C C . GLY A 1 100 ? 19.867 5.663 -15.971 1.00 55.22 100 GLY A C 1
ATOM 784 O O . GLY A 1 100 ? 19.799 6.263 -17.041 1.00 55.22 100 GLY A O 1
ATOM 785 N N . LEU A 1 101 ? 20.581 6.105 -14.927 1.00 55.75 101 LEU A N 1
ATOM 786 C CA . LEU A 1 101 ? 21.442 7.299 -14.934 1.00 55.75 101 LEU A CA 1
ATOM 787 C C . LEU A 1 101 ? 22.947 6.974 -14.979 1.00 55.75 101 LEU A C 1
ATOM 789 O O . LEU A 1 101 ? 23.753 7.900 -14.893 1.00 55.75 101 LEU A O 1
ATOM 793 N N . GLU A 1 102 ? 23.311 5.694 -15.102 1.00 49.56 102 GLU A N 1
ATOM 794 C CA . GLU A 1 102 ? 24.695 5.228 -15.306 1.00 49.56 102 GLU A CA 1
ATOM 795 C C . GLU A 1 102 ? 25.060 5.113 -16.792 1.00 49.56 102 GLU A C 1
ATOM 797 O O . GLU A 1 102 ? 24.200 4.666 -17.589 1.00 49.56 102 GLU A O 1
#